Protein AF-A0A496P1X1-F1 (afdb_monomer)

Secondary structure (DSSP, 8-state):
--EEEEE-TTSEEEEEETTEEEEEEEEEEETTEEEEEEEETTS-EEEEEEEETTTEEEEEEE--SS-EEEEEETTEEEEEE-SSS-EEEESTTTT--EEE-

Solvent-accessible surface area (backbone atoms only — not comp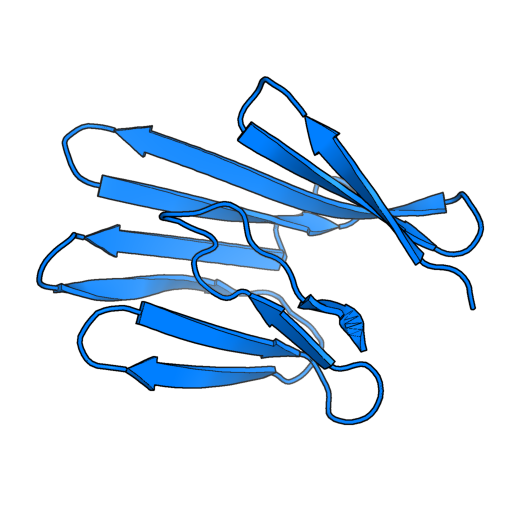arable to full-atom values): 5807 Å² total; per-residue (Å²): 138,58,74,50,76,47,79,46,95,81,50,29,38,41,35,21,50,81,86,39,66,55,35,35,36,45,47,50,76,57,95,80,33,30,35,37,38,33,25,39,69,83,73,45,74,28,36,30,36,41,33,36,95,85,77,52,74,45,79,79,45,78,59,59,94,56,73,62,49,79,50,79,48,101,90,48,49,33,43,36,39,52,90,84,56,35,41,36,43,34,41,64,76,79,68,74,44,75,49,78,87

Mean predicted aligned error: 7.6 Å

Radius of gyration: 13.09 Å; Cα contacts (8 Å, |Δi|>4): 216; chains: 1; bounding box: 28×27×32 Å

pLDDT: mean 73.64, std 12.56, range [48.41, 92.25]

Sequence (101 aa):
MIITVIVNDNFSVNFYKDEELFLYMKRKSKLGKLTGEIYNAKDEPLLKVESFFWLGTKITYQNLEIPFYRKAYFFYERFIMNQKDKIELFFFLAYYRIYWN

Structure (mmCIF, N/CA/C/O backbone):
data_AF-A0A496P1X1-F1
#
_entry.id   AF-A0A496P1X1-F1
#
loop_
_atom_site.group_PDB
_atom_site.id
_atom_site.type_symbol
_atom_site.label_atom_id
_atom_site.label_alt_id
_atom_site.label_comp_id
_atom_site.label_asym_id
_atom_site.label_entity_id
_atom_site.label_seq_id
_atom_site.pdbx_PDB_ins_code
_atom_site.Cartn_x
_atom_site.Cartn_y
_atom_site.Cartn_z
_atom_site.occupancy
_atom_site.B_iso_or_equiv
_atom_site.auth_seq_id
_atom_site.auth_comp_id
_atom_site.auth_asym_id
_atom_site.auth_atom_id
_atom_site.pdbx_PDB_model_num
ATOM 1 N N . MET A 1 1 ? -14.208 -9.788 12.757 1.00 65.00 1 MET A N 1
ATOM 2 C CA . MET A 1 1 ? -13.433 -8.588 12.398 1.00 65.00 1 MET A CA 1
ATOM 3 C C . MET A 1 1 ? -13.926 -8.147 11.040 1.00 65.00 1 MET A C 1
ATOM 5 O O . MET A 1 1 ? -13.835 -8.937 10.107 1.00 65.00 1 MET A O 1
ATOM 9 N N . ILE A 1 2 ? -14.538 -6.969 10.955 1.00 70.62 2 ILE A N 1
ATOM 10 C CA . ILE A 1 2 ? -15.009 -6.426 9.677 1.00 70.62 2 ILE A CA 1
ATOM 11 C C . ILE A 1 2 ? -13.937 -5.465 9.187 1.00 70.62 2 ILE A C 1
ATOM 13 O O . ILE A 1 2 ? -13.489 -4.596 9.936 1.00 70.62 2 ILE A O 1
ATOM 17 N N . ILE A 1 3 ? -13.512 -5.651 7.942 1.00 73.94 3 ILE A N 1
ATOM 18 C CA . ILE A 1 3 ? -12.596 -4.735 7.276 1.00 73.94 3 ILE A CA 1
ATOM 19 C C . ILE A 1 3 ? -13.354 -4.031 6.165 1.00 73.94 3 ILE A C 1
ATOM 21 O O . ILE A 1 3 ? -13.855 -4.669 5.240 1.00 73.94 3 ILE A O 1
ATOM 25 N N . THR A 1 4 ? -13.427 -2.709 6.272 1.00 79.44 4 THR A N 1
ATOM 26 C CA . THR A 1 4 ? -14.041 -1.843 5.268 1.00 79.44 4 THR A CA 1
ATOM 27 C C . THR A 1 4 ? -12.940 -1.260 4.397 1.00 79.44 4 THR A C 1
ATOM 29 O O . THR A 1 4 ? -11.975 -0.681 4.896 1.00 79.44 4 THR A O 1
ATOM 32 N N . VAL A 1 5 ? -13.084 -1.407 3.083 1.00 79.56 5 VAL A N 1
ATOM 33 C CA . VAL A 1 5 ? -12.128 -0.894 2.098 1.00 79.56 5 VAL A CA 1
ATOM 34 C C . VAL A 1 5 ? -12.800 0.212 1.298 1.00 79.56 5 VAL A C 1
ATOM 36 O O . VAL A 1 5 ? -13.833 -0.021 0.674 1.00 79.56 5 VAL A O 1
ATOM 39 N N . ILE A 1 6 ? -12.210 1.408 1.303 1.00 82.19 6 ILE A N 1
ATOM 40 C CA . ILE A 1 6 ? -12.707 2.565 0.549 1.00 82.19 6 ILE A CA 1
ATOM 41 C C . ILE A 1 6 ? -11.692 2.920 -0.535 1.00 82.19 6 ILE A C 1
ATOM 43 O O . ILE A 1 6 ? -10.533 3.201 -0.234 1.00 82.19 6 ILE A O 1
ATOM 47 N N . VAL A 1 7 ? -12.131 2.918 -1.794 1.00 80.81 7 VAL A N 1
ATOM 48 C CA . VAL A 1 7 ? -11.336 3.362 -2.947 1.00 80.81 7 VAL A CA 1
ATOM 49 C C . VAL A 1 7 ? -11.698 4.813 -3.248 1.00 80.81 7 VAL A C 1
ATOM 51 O O . VAL A 1 7 ? -12.865 5.118 -3.465 1.00 80.81 7 VAL A O 1
ATOM 54 N N . ASN A 1 8 ? -10.704 5.699 -3.253 1.00 83.31 8 ASN A N 1
ATOM 55 C CA . ASN A 1 8 ? -10.894 7.132 -3.460 1.00 83.31 8 ASN A CA 1
ATOM 56 C C . ASN A 1 8 ? -10.550 7.550 -4.900 1.00 83.31 8 ASN A C 1
ATOM 58 O O . ASN A 1 8 ? -9.651 6.983 -5.531 1.00 83.31 8 ASN A O 1
ATOM 62 N N . ASP A 1 9 ? -11.169 8.635 -5.370 1.00 81.75 9 ASP A N 1
ATOM 63 C CA . ASP A 1 9 ? -10.957 9.196 -6.717 1.00 81.75 9 ASP A CA 1
ATOM 64 C C . ASP A 1 9 ? -9.520 9.682 -6.962 1.00 81.75 9 ASP A C 1
ATOM 66 O O . ASP A 1 9 ? -9.038 9.722 -8.092 1.00 81.75 9 ASP A O 1
ATOM 70 N N . ASN A 1 10 ? -8.786 10.003 -5.895 1.00 81.56 10 ASN A N 1
ATOM 71 C CA . ASN A 1 10 ? -7.382 10.415 -5.951 1.00 81.56 10 ASN A CA 1
ATOM 72 C C . ASN A 1 10 ? -6.400 9.232 -6.024 1.00 81.56 10 ASN A C 1
ATOM 74 O O . ASN A 1 10 ? -5.221 9.386 -5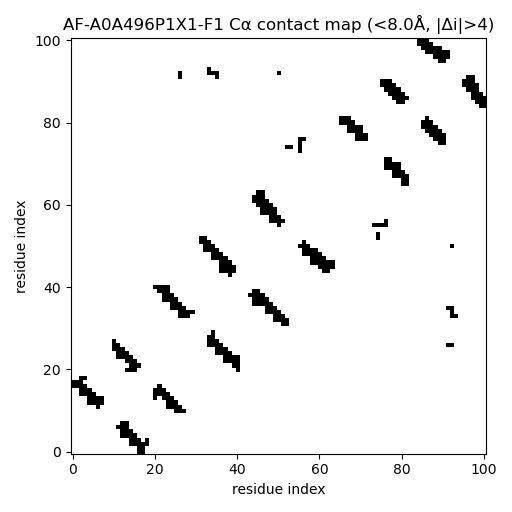.696 1.00 81.56 10 ASN A O 1
ATOM 78 N N . PHE A 1 11 ? -6.879 8.052 -6.426 1.00 78.75 11 PHE A N 1
ATOM 79 C CA . PHE A 1 11 ? -6.076 6.842 -6.576 1.00 78.75 11 PHE A CA 1
ATOM 80 C C . PHE A 1 11 ? -5.439 6.337 -5.274 1.00 78.75 11 PHE A C 1
ATOM 82 O O . PHE A 1 11 ? -4.397 5.670 -5.302 1.00 78.75 11 PHE A O 1
ATOM 89 N N . SER A 1 12 ? -6.070 6.645 -4.141 1.00 83.31 12 SER A N 1
ATOM 90 C CA . SER A 1 12 ? -5.746 6.062 -2.842 1.00 83.31 12 SER A CA 1
ATOM 91 C C . SER A 1 12 ? -6.785 5.029 -2.416 1.00 83.31 12 SER A C 1
ATOM 93 O O . SER A 1 12 ? -7.922 5.043 -2.888 1.00 83.31 12 SER A O 1
ATOM 95 N N . VAL A 1 13 ? -6.389 4.122 -1.527 1.00 83.38 13 VAL A N 1
ATOM 96 C CA . VAL A 1 13 ? -7.283 3.134 -0.913 1.00 83.38 13 VAL A CA 1
ATOM 97 C C . VAL A 1 13 ? -7.067 3.151 0.591 1.00 83.38 13 VAL A C 1
ATOM 99 O O . VAL A 1 13 ? -5.927 3.054 1.041 1.00 83.38 13 VAL A O 1
ATOM 102 N N . ASN A 1 14 ? -8.150 3.247 1.352 1.00 86.31 14 ASN A N 1
ATOM 103 C CA . ASN A 1 14 ? -8.136 3.284 2.809 1.00 86.31 14 ASN A CA 1
ATOM 104 C C . ASN A 1 14 ? -8.718 1.983 3.371 1.00 86.31 14 ASN A C 1
ATOM 106 O O . ASN A 1 14 ? -9.744 1.504 2.886 1.00 86.31 14 ASN A O 1
ATOM 110 N N . PHE A 1 15 ? -8.074 1.440 4.402 1.00 83.62 15 PHE A N 1
ATOM 111 C CA . PHE A 1 15 ? -8.477 0.216 5.083 1.00 83.62 15 PHE A CA 1
ATOM 112 C C . PHE A 1 15 ? -8.868 0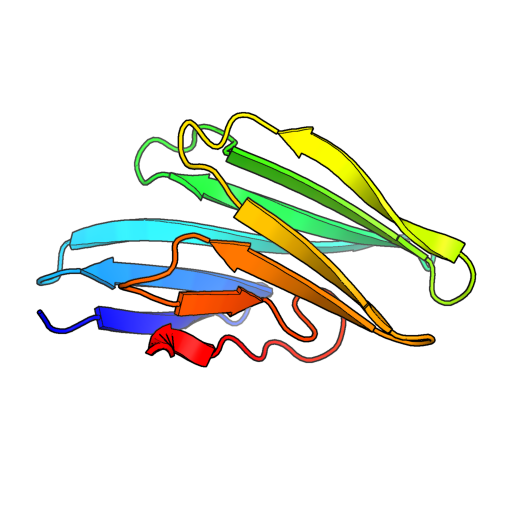.535 6.516 1.00 83.62 15 PHE A C 1
ATOM 114 O O . PHE A 1 15 ? -8.041 0.999 7.305 1.00 83.62 15 PHE A O 1
ATOM 121 N N . TYR A 1 16 ? -10.121 0.248 6.843 1.00 83.50 16 TYR A N 1
ATOM 122 C CA . TYR A 1 16 ? -10.676 0.417 8.174 1.00 83.50 16 TYR A CA 1
ATOM 123 C C . TYR A 1 16 ? -10.902 -0.949 8.801 1.00 83.50 16 TYR A C 1
ATOM 125 O O . TYR A 1 16 ? -11.424 -1.849 8.147 1.00 83.50 16 TYR A O 1
ATOM 133 N N . LYS A 1 17 ? -10.512 -1.105 10.059 1.00 83.31 17 LYS A N 1
ATOM 134 C CA . LYS A 1 17 ? -10.753 -2.285 10.878 1.00 83.31 17 LYS A CA 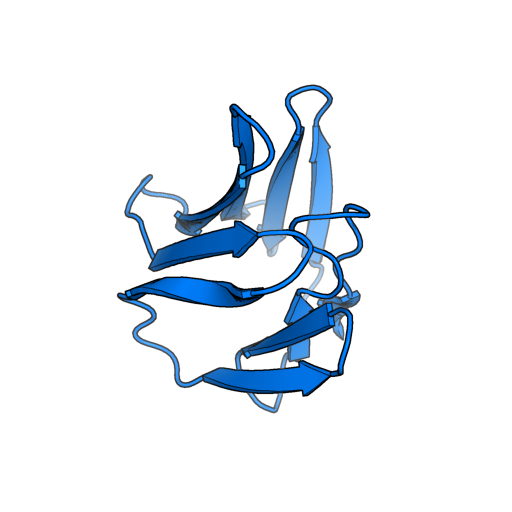1
ATOM 135 C C . LYS A 1 17 ? -11.570 -1.814 12.061 1.00 83.31 17 LYS A C 1
ATOM 137 O O . LYS A 1 17 ? -11.121 -0.931 12.778 1.00 83.31 17 LYS A O 1
ATOM 142 N N . ASP A 1 18 ? -12.754 -2.396 12.227 1.00 87.00 18 ASP A N 1
ATOM 143 C CA . ASP A 1 18 ? -13.667 -2.012 13.307 1.00 87.00 18 ASP A CA 1
ATOM 144 C C . ASP A 1 18 ? -13.897 -0.476 13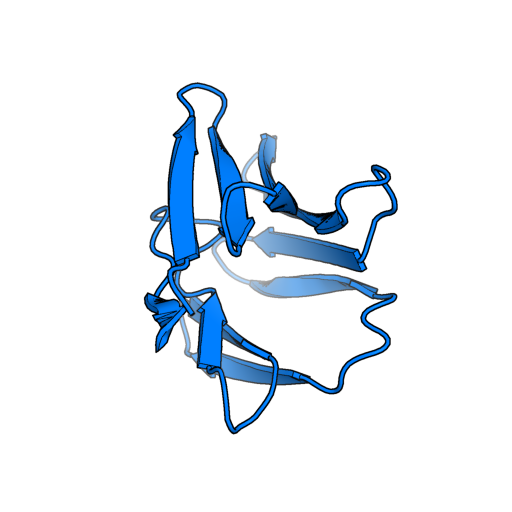.320 1.00 87.00 18 ASP A C 1
ATOM 146 O O . ASP A 1 18 ? -13.812 0.176 14.350 1.00 87.00 18 ASP A O 1
ATOM 150 N N . GLU A 1 19 ? -14.136 0.090 12.124 1.00 87.56 19 GLU A N 1
ATOM 151 C CA . GLU A 1 19 ? -14.331 1.530 11.835 1.00 87.56 19 GLU A CA 1
ATOM 152 C C . GLU A 1 19 ? -13.094 2.438 11.986 1.00 87.56 19 GLU A C 1
ATOM 154 O O . GLU A 1 19 ? -13.128 3.596 11.567 1.00 87.56 19 GLU A O 1
ATOM 159 N N . GLU A 1 20 ? -11.960 1.917 12.454 1.00 87.56 20 GLU A N 1
ATOM 160 C CA . GLU A 1 20 ? -10.714 2.677 12.579 1.00 87.56 20 GLU A CA 1
ATOM 161 C C . GLU A 1 20 ? -9.793 2.473 11.373 1.00 87.56 20 GLU A C 1
ATOM 163 O O . GLU A 1 20 ? -9.496 1.344 10.974 1.00 87.56 20 GLU A O 1
ATOM 168 N N . LEU A 1 21 ? -9.293 3.570 10.791 1.00 86.56 21 LEU A N 1
ATOM 169 C CA . LEU A 1 21 ? -8.271 3.500 9.745 1.00 86.56 21 LEU A CA 1
ATOM 170 C C . LEU A 1 21 ? -7.011 2.864 10.335 1.00 86.56 21 LEU A C 1
ATOM 172 O O . LEU A 1 21 ? -6.447 3.398 11.284 1.00 86.56 21 LEU A O 1
ATOM 176 N N . PHE A 1 22 ? -6.528 1.772 9.746 1.00 82.94 22 PHE A N 1
ATOM 177 C CA . PHE A 1 22 ? -5.287 1.127 10.196 1.00 82.94 22 PHE A CA 1
ATOM 178 C C . PHE A 1 22 ? -4.183 1.161 9.139 1.00 82.94 22 PHE A C 1
ATOM 180 O O . PHE A 1 22 ? -2.997 1.165 9.477 1.00 82.94 22 PHE A O 1
ATOM 187 N N . LEU A 1 23 ? -4.551 1.214 7.858 1.00 85.31 23 LEU A N 1
ATOM 188 C CA . LEU A 1 23 ? -3.610 1.248 6.747 1.00 85.31 23 LEU A CA 1
ATOM 189 C C . LEU A 1 23 ? -4.233 1.986 5.567 1.00 85.31 23 LEU A C 1
ATOM 191 O O . LEU A 1 23 ? -5.432 1.888 5.314 1.00 85.31 23 LEU A O 1
ATOM 195 N N . TYR A 1 24 ? -3.419 2.711 4.814 1.00 86.69 24 TYR A N 1
ATOM 196 C CA . TYR A 1 24 ? -3.853 3.263 3.541 1.00 86.69 24 TYR A CA 1
ATOM 197 C C . TYR A 1 24 ? -2.749 3.176 2.499 1.00 86.69 24 TYR A C 1
ATOM 199 O O . TYR A 1 24 ? -1.567 2.993 2.796 1.00 86.69 24 TYR A O 1
ATOM 207 N N . MET A 1 25 ? -3.150 3.292 1.243 1.00 84.44 25 MET A N 1
ATOM 208 C CA . MET A 1 25 ? -2.262 3.152 0.107 1.00 84.44 25 MET A CA 1
ATOM 209 C C . MET A 1 25 ? -2.456 4.301 -0.865 1.00 84.44 25 MET A C 1
ATOM 211 O O . MET A 1 25 ? -3.574 4.761 -1.079 1.00 84.44 25 MET A O 1
ATOM 215 N N . LYS A 1 26 ? -1.368 4.749 -1.483 1.00 87.44 26 LYS A N 1
ATOM 216 C CA . LYS A 1 26 ? -1.358 5.791 -2.511 1.00 87.44 26 LYS A CA 1
ATOM 217 C C . LYS A 1 26 ? -0.659 5.255 -3.751 1.00 87.44 26 LYS A C 1
ATOM 219 O O . LYS A 1 26 ? 0.419 4.668 -3.659 1.00 87.44 26 LYS A O 1
ATOM 224 N N . ARG A 1 27 ? -1.248 5.498 -4.921 1.00 82.94 27 ARG A N 1
ATOM 225 C CA . ARG A 1 27 ? -0.609 5.247 -6.214 1.00 82.94 27 ARG A CA 1
ATOM 226 C C . ARG A 1 27 ? -0.342 6.565 -6.926 1.00 82.94 27 ARG A C 1
ATOM 228 O O . ARG A 1 27 ? -1.203 7.438 -6.965 1.00 82.94 27 ARG A O 1
ATOM 235 N N . LYS A 1 28 ? 0.825 6.688 -7.555 1.00 82.75 28 LYS A N 1
ATOM 236 C CA . LYS A 1 28 ? 1.135 7.779 -8.486 1.00 82.75 28 LYS A CA 1
ATOM 237 C C . LYS A 1 28 ? 1.659 7.198 -9.796 1.00 82.75 28 LYS A C 1
ATOM 239 O O . LYS A 1 28 ? 2.301 6.151 -9.818 1.00 82.75 28 LYS A O 1
ATOM 244 N N . SER A 1 29 ? 1.377 7.889 -10.893 1.00 76.75 29 SER A N 1
ATOM 245 C CA . SER A 1 29 ? 1.939 7.595 -12.210 1.00 76.75 29 SER A CA 1
ATOM 246 C C . SER A 1 29 ? 2.720 8.814 -12.678 1.00 76.75 29 SER A C 1
ATOM 248 O O . SER A 1 29 ? 2.186 9.924 -12.667 1.00 76.75 29 SER A O 1
ATOM 250 N N . LYS A 1 30 ? 3.985 8.633 -13.061 1.00 76.12 30 LYS A N 1
ATOM 251 C CA . LYS A 1 30 ? 4.817 9.704 -13.619 1.00 76.12 30 LYS A CA 1
ATOM 252 C C . LYS A 1 30 ? 5.761 9.124 -14.668 1.00 76.12 30 LYS A C 1
ATOM 254 O O . LYS A 1 30 ? 6.549 8.243 -14.354 1.00 76.12 30 LYS A O 1
ATOM 259 N N . LEU A 1 31 ? 5.705 9.638 -15.901 1.00 72.88 31 LEU A N 1
ATOM 260 C CA . LEU A 1 31 ? 6.642 9.304 -16.991 1.00 72.88 31 LEU A CA 1
ATOM 261 C C . LEU A 1 31 ? 6.792 7.787 -17.258 1.00 72.88 31 LEU A C 1
ATOM 263 O O . LEU A 1 31 ? 7.901 7.273 -17.346 1.00 72.88 31 LEU A O 1
ATOM 267 N N . GLY A 1 32 ? 5.678 7.046 -17.334 1.00 70.94 32 GLY A N 1
ATOM 268 C CA . GLY A 1 32 ? 5.694 5.594 -17.597 1.00 70.94 32 GLY A CA 1
ATOM 269 C C . GLY A 1 32 ? 6.126 4.724 -16.407 1.00 70.94 32 GLY A C 1
ATOM 270 O O . GLY A 1 32 ? 6.149 3.498 -16.514 1.00 70.94 32 GLY A O 1
ATOM 271 N N . LYS A 1 33 ? 6.426 5.352 -15.266 1.00 77.31 33 LYS A N 1
ATOM 272 C CA . LYS A 1 33 ? 6.714 4.707 -13.988 1.00 77.31 33 LYS A CA 1
ATOM 273 C C . LYS A 1 33 ? 5.493 4.783 -13.080 1.00 77.31 33 LYS A C 1
ATOM 275 O O . LYS A 1 33 ? 4.906 5.852 -12.892 1.00 77.31 33 LYS A O 1
ATOM 280 N N . LEU A 1 34 ? 5.141 3.650 -12.489 1.00 80.69 34 LEU A N 1
ATOM 281 C CA . LEU A 1 34 ? 4.090 3.546 -11.487 1.00 80.69 34 LEU 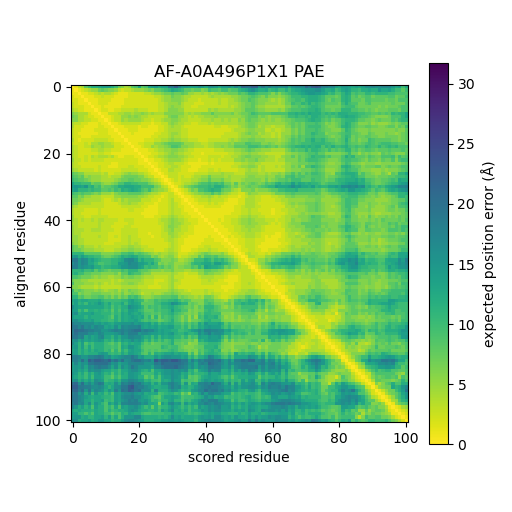A CA 1
ATOM 282 C C . LEU A 1 34 ? 4.741 3.434 -10.115 1.00 80.69 34 LEU A C 1
ATOM 284 O O . LEU A 1 34 ? 5.565 2.552 -9.894 1.00 80.69 34 LEU A O 1
ATOM 288 N N . THR A 1 35 ? 4.382 4.314 -9.190 1.00 82.88 35 THR A N 1
ATOM 289 C CA . THR A 1 35 ? 4.843 4.238 -7.804 1.00 82.88 35 THR A CA 1
ATOM 290 C C . THR A 1 35 ? 3.673 3.929 -6.893 1.00 82.88 35 THR A C 1
ATOM 292 O O . THR A 1 35 ? 2.573 4.461 -7.062 1.00 82.88 35 THR A O 1
ATOM 295 N N . GLY A 1 36 ? 3.919 3.067 -5.922 1.00 83.31 36 GLY A N 1
ATOM 296 C CA . GLY A 1 36 ? 2.939 2.628 -4.953 1.00 83.31 36 GLY A CA 1
ATOM 297 C C . GLY A 1 36 ? 3.512 2.764 -3.558 1.00 83.31 36 GLY A C 1
ATOM 298 O O . GLY A 1 36 ? 4.649 2.370 -3.309 1.00 83.31 36 GLY A O 1
ATOM 299 N N . GLU A 1 37 ? 2.736 3.348 -2.663 1.00 86.75 37 GLU A N 1
ATOM 300 C CA . GLU A 1 37 ? 3.155 3.681 -1.309 1.00 86.75 37 GLU A CA 1
ATOM 301 C C . GLU A 1 37 ? 2.094 3.158 -0.339 1.00 86.75 37 GLU A C 1
ATOM 303 O O . GLU A 1 37 ? 0.900 3.364 -0.559 1.00 86.75 37 GLU A O 1
ATOM 308 N N . ILE A 1 38 ? 2.524 2.472 0.716 1.00 84.75 38 ILE A N 1
ATOM 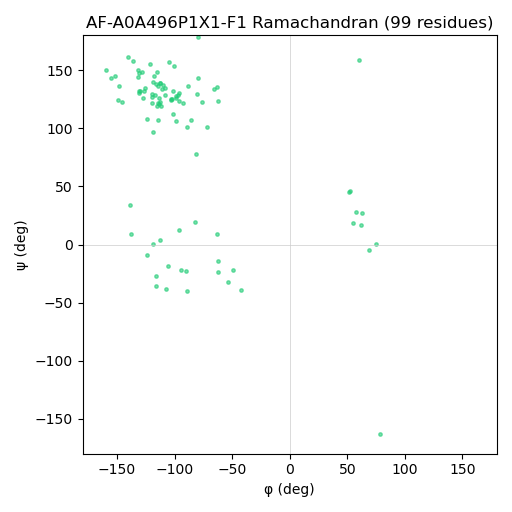309 C CA . ILE A 1 38 ? 1.675 1.992 1.808 1.00 84.75 38 ILE A CA 1
ATOM 310 C C . ILE A 1 38 ? 2.088 2.718 3.077 1.00 84.75 38 ILE A C 1
ATOM 312 O O . ILE A 1 38 ? 3.284 2.834 3.357 1.00 84.75 38 ILE A O 1
ATOM 316 N N . TYR A 1 39 ? 1.099 3.153 3.843 1.00 87.94 39 TYR A N 1
ATOM 317 C CA . TYR A 1 39 ? 1.258 3.902 5.077 1.00 87.94 39 TYR A CA 1
ATOM 318 C C . TYR A 1 39 ? 0.392 3.301 6.177 1.00 87.94 39 TYR A C 1
ATOM 320 O O . TYR A 1 39 ? -0.679 2.756 5.901 1.00 87.94 39 TYR A O 1
ATOM 328 N N . ASN A 1 40 ? 0.833 3.430 7.424 1.00 87.62 40 ASN A N 1
ATOM 329 C CA . ASN A 1 40 ? -0.046 3.194 8.565 1.00 87.62 40 ASN A CA 1
ATOM 330 C C . ASN A 1 40 ? -0.948 4.417 8.827 1.00 87.62 40 ASN A C 1
ATOM 332 O O . ASN A 1 40 ? -0.844 5.453 8.170 1.00 87.62 40 ASN A O 1
ATOM 336 N N . ALA A 1 41 ? -1.823 4.304 9.824 1.00 88.94 41 ALA A N 1
ATOM 337 C CA . ALA A 1 41 ? -2.715 5.384 10.249 1.00 88.94 41 ALA A CA 1
ATOM 338 C C . ALA A 1 41 ? -2.003 6.649 10.776 1.00 88.94 41 ALA A C 1
ATOM 340 O O . ALA A 1 41 ? -2.639 7.688 10.910 1.00 88.94 41 ALA A O 1
ATOM 341 N N . LYS A 1 42 ? -0.698 6.572 11.074 1.00 91.81 42 LYS A N 1
ATOM 342 C CA . LYS A 1 42 ? 0.136 7.687 11.555 1.00 91.81 42 LYS A CA 1
ATOM 343 C C . LYS A 1 42 ? 0.919 8.377 10.431 1.00 91.81 42 LYS A C 1
ATOM 345 O O . LYS A 1 42 ? 1.851 9.121 10.713 1.00 91.81 42 LYS A O 1
ATOM 350 N N . ASP A 1 43 ? 0.582 8.097 9.170 1.00 92.06 43 ASP A N 1
ATOM 351 C CA . ASP A 1 43 ? 1.296 8.581 7.979 1.00 92.06 43 ASP A CA 1
ATOM 352 C C . ASP A 1 43 ? 2.758 8.112 7.869 1.00 92.06 43 ASP A C 1
ATOM 354 O O . ASP A 1 43 ? 3.534 8.628 7.057 1.00 92.06 43 ASP A O 1
ATOM 358 N N . GLU A 1 44 ? 3.149 7.083 8.620 1.00 92.25 44 GLU A N 1
ATOM 359 C CA . GLU A 1 44 ? 4.488 6.514 8.519 1.00 92.25 44 GLU A CA 1
ATOM 360 C C . GLU A 1 44 ? 4.540 5.568 7.311 1.00 92.25 44 GLU A C 1
ATOM 362 O O . GLU A 1 44 ? 3.669 4.699 7.160 1.00 92.25 44 GLU A O 1
ATOM 367 N N . PRO A 1 45 ? 5.536 5.713 6.417 1.00 90.12 45 PRO A N 1
ATOM 368 C CA . PRO A 1 45 ? 5.669 4.817 5.284 1.00 90.12 45 PRO A CA 1
ATOM 369 C C . PRO A 1 45 ? 6.007 3.412 5.785 1.00 90.12 45 PRO A C 1
ATOM 371 O O . PRO A 1 45 ? 6.913 3.229 6.591 1.00 90.12 45 PRO A O 1
ATOM 374 N N . LEU A 1 46 ? 5.312 2.412 5.252 1.00 85.19 46 LEU A N 1
ATOM 375 C CA . LEU A 1 46 ? 5.562 0.997 5.525 1.00 85.19 46 LEU A CA 1
ATOM 376 C C . LEU A 1 46 ? 6.205 0.301 4.327 1.00 85.19 46 LEU A C 1
ATOM 378 O O . LEU A 1 46 ? 7.094 -0.532 4.483 1.00 85.19 46 LEU A O 1
ATOM 382 N N . LEU A 1 47 ? 5.784 0.647 3.113 1.00 84.31 47 LEU A N 1
ATOM 383 C CA . LEU A 1 47 ? 6.316 0.063 1.886 1.00 84.31 47 LEU A CA 1
ATOM 384 C C . LEU A 1 47 ? 6.277 1.097 0.768 1.00 84.31 47 LEU A C 1
ATOM 386 O O . LEU A 1 47 ? 5.273 1.783 0.586 1.00 84.31 47 LEU A O 1
ATOM 390 N N . LYS A 1 48 ? 7.354 1.182 -0.011 1.00 87.62 48 LYS A N 1
ATOM 391 C CA . LYS A 1 48 ? 7.362 1.912 -1.279 1.00 87.62 48 LYS A CA 1
ATOM 392 C C . LYS A 1 48 ? 7.859 0.997 -2.377 1.00 87.62 48 LYS A C 1
ATOM 394 O O . LYS A 1 48 ? 8.876 0.315 -2.231 1.00 87.62 48 LYS A O 1
ATOM 399 N N . VAL A 1 49 ? 7.122 0.995 -3.475 1.00 81.69 49 VAL A N 1
ATOM 400 C CA . VAL A 1 49 ? 7.411 0.192 -4.651 1.00 81.69 49 VAL A CA 1
ATOM 401 C C . VAL A 1 49 ? 7.359 1.045 -5.902 1.00 81.69 49 VAL A C 1
ATOM 403 O O . VAL A 1 49 ? 6.575 1.987 -6.019 1.00 81.69 49 VAL A O 1
ATOM 406 N N . GLU A 1 50 ? 8.191 0.683 -6.861 1.00 84.69 50 GLU A N 1
ATOM 407 C CA . GLU A 1 50 ? 8.250 1.302 -8.171 1.00 84.69 50 GLU A CA 1
ATOM 408 C C . GLU A 1 50 ? 8.150 0.212 -9.227 1.00 84.69 50 GLU A C 1
ATOM 410 O O . GLU A 1 50 ? 8.923 -0.741 -9.199 1.00 84.69 50 GLU A O 1
ATOM 415 N N . SER A 1 51 ? 7.214 0.340 -10.160 1.00 76.75 51 SER A N 1
ATOM 416 C CA . SER A 1 51 ? 7.073 -0.574 -11.287 1.00 76.75 51 SER A CA 1
ATOM 417 C C . SER A 1 51 ? 7.253 0.150 -12.604 1.00 76.75 51 SER A C 1
ATOM 419 O O . SER A 1 51 ? 6.768 1.266 -12.814 1.00 76.75 51 SER A O 1
ATOM 421 N N . PHE A 1 52 ? 7.944 -0.542 -13.498 1.00 72.75 52 PHE A N 1
ATOM 422 C CA . PHE A 1 52 ? 8.050 -0.195 -14.899 1.00 72.75 52 PHE A CA 1
ATOM 423 C C . PHE A 1 52 ? 7.396 -1.318 -15.693 1.00 72.75 52 PHE A C 1
ATOM 425 O O . PHE A 1 52 ? 7.637 -2.490 -15.403 1.00 72.75 52 PHE A O 1
ATOM 432 N N . PHE A 1 53 ? 6.623 -0.958 -16.720 1.00 62.59 53 PHE A N 1
ATOM 433 C CA . PHE A 1 53 ? 5.836 -1.889 -17.541 1.00 62.59 53 PHE A CA 1
ATOM 434 C C . PHE A 1 53 ? 6.615 -3.113 -18.071 1.00 62.59 53 PHE A C 1
ATOM 436 O O . PHE A 1 53 ? 5.997 -4.129 -18.363 1.00 62.59 53 PHE A O 1
ATOM 443 N N . TRP A 1 54 ? 7.948 -3.040 -18.150 1.00 61.47 54 TRP A N 1
ATOM 444 C CA . TRP A 1 54 ? 8.811 -4.088 -18.708 1.00 61.47 54 TRP A CA 1
ATOM 445 C C . TRP A 1 54 ? 9.910 -4.600 -17.764 1.00 61.47 54 TRP A C 1
ATOM 447 O O . TRP A 1 54 ? 10.576 -5.574 -18.094 1.00 61.47 54 TRP A O 1
ATOM 457 N N . LEU A 1 55 ? 10.130 -3.957 -16.609 1.00 66.56 55 LEU A N 1
ATOM 458 C CA . LEU A 1 55 ? 11.262 -4.269 -15.713 1.00 66.56 55 LEU A CA 1
ATOM 459 C C . LEU A 1 55 ? 10.822 -4.880 -14.373 1.00 66.56 55 LEU A C 1
ATOM 461 O O . LEU A 1 55 ? 11.654 -5.114 -13.498 1.00 66.56 55 LEU A O 1
ATOM 465 N N . GLY A 1 56 ? 9.521 -5.133 -14.203 1.00 70.75 56 GLY A N 1
ATOM 466 C CA . GLY A 1 56 ? 8.952 -5.643 -12.957 1.00 70.75 56 GLY A CA 1
ATOM 467 C C . GLY A 1 56 ? 8.796 -4.557 -11.893 1.00 70.75 56 GLY A C 1
ATOM 468 O O . GLY A 1 56 ? 8.779 -3.360 -12.200 1.00 70.75 56 GLY A O 1
ATOM 469 N N . THR A 1 57 ? 8.628 -4.970 -10.635 1.00 76.75 57 THR A N 1
ATOM 470 C CA . THR A 1 57 ? 8.494 -4.048 -9.500 1.00 76.75 57 THR A CA 1
ATOM 471 C C . THR A 1 57 ? 9.720 -4.129 -8.595 1.00 76.75 57 THR A C 1
ATOM 473 O O . THR A 1 57 ? 10.205 -5.200 -8.227 1.00 76.75 57 THR A O 1
ATOM 476 N N . LYS A 1 58 ? 10.226 -2.964 -8.209 1.00 79.94 58 LYS A N 1
ATOM 477 C CA . LYS A 1 58 ? 11.329 -2.784 -7.273 1.00 79.94 58 LYS A CA 1
ATOM 478 C C . LYS A 1 58 ? 10.786 -2.238 -5.959 1.00 79.94 58 LYS A C 1
ATOM 480 O O . LYS A 1 58 ? 10.102 -1.218 -5.953 1.00 79.94 58 LYS A O 1
ATOM 485 N N . ILE A 1 59 ? 11.127 -2.883 -4.848 1.00 82.12 59 ILE A N 1
ATOM 486 C CA . ILE A 1 59 ? 10.923 -2.321 -3.508 1.00 82.12 59 ILE A CA 1
ATOM 487 C C . ILE A 1 59 ? 12.015 -1.272 -3.284 1.00 82.12 59 ILE A C 1
ATOM 489 O O . ILE A 1 59 ? 13.201 -1.575 -3.408 1.00 82.12 59 ILE A O 1
ATOM 493 N N . THR A 1 60 ? 11.623 -0.035 -2.998 1.00 87.81 60 THR A N 1
ATOM 494 C CA . THR A 1 60 ? 12.550 1.079 -2.736 1.00 87.81 60 THR A CA 1
ATOM 495 C C . THR A 1 60 ? 12.621 1.454 -1.265 1.00 87.81 60 THR A C 1
ATOM 497 O O . THR A 1 60 ? 13.584 2.090 -0.847 1.00 87.81 60 THR A O 1
ATOM 500 N N . TYR A 1 61 ? 11.629 1.045 -0.477 1.00 89.06 61 TYR A N 1
ATOM 501 C CA . TYR A 1 61 ? 11.607 1.215 0.968 1.00 89.06 61 TYR A CA 1
ATOM 502 C C . TYR A 1 61 ? 10.714 0.151 1.602 1.00 89.06 61 TYR A C 1
ATOM 504 O O . TYR A 1 61 ? 9.661 -0.171 1.048 1.00 89.06 61 TYR A O 1
ATOM 512 N N . GLN A 1 62 ? 11.108 -0.346 2.772 1.00 85.00 62 GLN A N 1
ATOM 513 C CA . GLN A 1 62 ? 10.347 -1.320 3.542 1.00 85.00 62 GLN A CA 1
ATOM 514 C C . GLN A 1 62 ? 10.602 -1.127 5.038 1.00 85.00 62 GLN A C 1
ATOM 5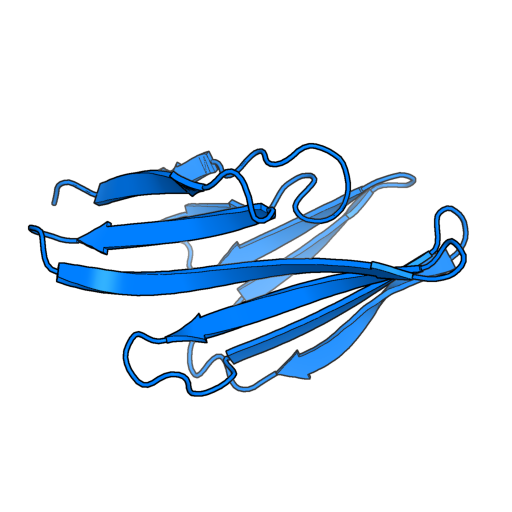16 O O . GLN A 1 62 ? 11.741 -1.198 5.486 1.00 85.00 62 GLN A O 1
ATOM 521 N N . ASN A 1 63 ? 9.520 -0.940 5.785 1.00 85.69 63 ASN A N 1
ATOM 522 C CA . ASN A 1 63 ? 9.458 -0.937 7.244 1.00 85.69 63 ASN A CA 1
ATOM 523 C C . ASN A 1 63 ? 8.205 -1.683 7.730 1.00 85.69 63 ASN A C 1
ATOM 525 O O . ASN A 1 63 ? 7.546 -1.316 8.697 1.00 85.69 63 ASN A O 1
ATOM 529 N N . LEU A 1 64 ? 7.820 -2.720 6.989 1.00 72.62 64 LEU A N 1
ATOM 530 C CA . LEU A 1 64 ? 6.813 -3.655 7.451 1.00 72.62 64 LEU A CA 1
ATOM 531 C C . LEU A 1 64 ? 7.473 -4.479 8.562 1.00 72.62 64 LEU A C 1
ATOM 533 O O . LEU A 1 64 ? 8.220 -5.409 8.272 1.00 72.62 64 LEU A O 1
ATOM 537 N N . GLU A 1 65 ? 7.180 -4.158 9.824 1.00 72.00 65 GLU A N 1
ATOM 538 C CA . GLU A 1 65 ? 7.513 -4.977 11.011 1.00 72.00 65 GLU A CA 1
ATOM 539 C C . GLU A 1 65 ? 6.804 -6.352 11.000 1.00 72.00 65 GLU A C 1
ATOM 541 O O . GLU A 1 65 ? 6.820 -7.106 11.970 1.00 72.00 65 GLU A O 1
ATOM 546 N N . ILE A 1 66 ? 6.164 -6.686 9.878 1.00 68.12 66 ILE A N 1
ATOM 547 C CA . ILE A 1 66 ? 5.412 -7.900 9.622 1.00 68.12 66 ILE A CA 1
ATOM 548 C C . ILE A 1 66 ? 6.079 -8.606 8.437 1.00 68.12 66 ILE A C 1
ATOM 550 O O . ILE A 1 66 ? 6.285 -7.984 7.387 1.00 68.12 66 ILE A O 1
ATOM 554 N N . PRO A 1 67 ? 6.389 -9.909 8.552 1.00 64.94 67 PRO A N 1
ATOM 555 C CA . PRO A 1 67 ? 6.921 -10.666 7.435 1.00 64.94 67 PRO A CA 1
ATOM 556 C C . PRO A 1 67 ? 5.902 -10.725 6.294 1.00 64.94 67 PRO A C 1
ATOM 558 O O . PRO A 1 67 ? 4.714 -11.005 6.484 1.00 64.94 67 PRO A O 1
ATOM 561 N N . PHE A 1 68 ? 6.387 -10.508 5.078 1.00 70.56 68 PHE A N 1
ATOM 562 C CA . PHE A 1 68 ? 5.612 -10.695 3.862 1.00 70.56 68 PHE A CA 1
ATOM 563 C C . PHE A 1 68 ? 6.450 -11.416 2.818 1.00 70.56 68 PHE A C 1
ATOM 565 O O . PHE A 1 68 ? 7.681 -11.389 2.848 1.00 70.56 68 PHE A O 1
ATOM 572 N N . TYR A 1 69 ? 5.769 -12.047 1.869 1.00 70.69 69 TYR A N 1
ATOM 573 C CA . TYR A 1 69 ? 6.417 -12.672 0.729 1.00 70.69 69 TYR A CA 1
ATOM 574 C C . TYR A 1 69 ? 5.966 -12.028 -0.573 1.00 70.69 69 TYR A C 1
ATOM 576 O O . TYR A 1 69 ? 4.816 -11.615 -0.742 1.00 70.69 69 TYR A O 1
ATOM 584 N N . ARG A 1 70 ? 6.909 -11.946 -1.510 1.00 73.81 70 ARG A N 1
ATOM 585 C CA . ARG A 1 70 ? 6.684 -11.444 -2.860 1.00 73.81 70 ARG A CA 1
ATOM 586 C C . ARG A 1 70 ? 6.599 -12.618 -3.819 1.00 73.81 70 ARG A C 1
ATOM 588 O O . ARG A 1 70 ? 7.539 -13.403 -3.916 1.00 73.81 70 ARG A O 1
ATOM 595 N N . LYS A 1 71 ? 5.502 -12.714 -4.565 1.00 72.62 71 LYS A N 1
ATOM 596 C CA . LYS A 1 71 ? 5.349 -13.677 -5.657 1.00 72.62 71 LYS A CA 1
ATOM 597 C C . LYS A 1 71 ? 5.245 -12.925 -6.978 1.00 72.62 71 LYS A C 1
ATOM 599 O O . LYS A 1 71 ? 4.230 -12.286 -7.247 1.00 72.62 71 LYS A O 1
ATOM 604 N N . ALA A 1 72 ? 6.308 -12.983 -7.773 1.00 63.53 72 ALA A N 1
ATOM 605 C CA . ALA A 1 72 ? 6.366 -12.348 -9.082 1.00 63.53 72 ALA A CA 1
ATOM 606 C C . ALA A 1 72 ? 5.828 -13.286 -10.172 1.00 63.53 72 ALA A C 1
ATOM 608 O O . ALA A 1 72 ? 6.141 -14.475 -10.197 1.00 63.53 72 ALA A O 1
ATOM 609 N N . TYR A 1 73 ? 5.024 -12.731 -11.068 1.00 64.56 73 TYR A N 1
ATOM 610 C CA . TYR A 1 73 ? 4.564 -13.323 -12.318 1.00 64.56 73 TYR A CA 1
ATOM 611 C C . TYR A 1 73 ? 5.013 -12.396 -13.455 1.00 64.56 73 TYR A C 1
ATOM 613 O O . TYR A 1 73 ? 5.200 -11.203 -13.226 1.00 64.56 73 TYR A O 1
ATOM 621 N N . PHE A 1 74 ? 5.164 -12.924 -14.675 1.00 55.22 74 PHE A N 1
ATOM 622 C CA . PHE A 1 74 ? 5.711 -12.196 -15.837 1.00 55.22 74 PHE A CA 1
ATOM 623 C C . PHE A 1 74 ? 5.210 -10.746 -15.992 1.00 55.22 74 PHE A C 1
ATOM 625 O O . PHE A 1 74 ? 6.001 -9.869 -16.319 1.00 55.22 74 PHE A O 1
ATOM 632 N N . PHE A 1 75 ? 3.926 -10.484 -15.719 1.00 53.47 75 PHE A N 1
ATOM 633 C CA . PHE A 1 75 ? 3.304 -9.164 -15.897 1.00 53.47 75 PHE A CA 1
ATOM 634 C C . PHE A 1 75 ? 2.762 -8.545 -14.598 1.00 53.47 75 PHE A C 1
ATOM 636 O O . PHE A 1 75 ? 2.152 -7.478 -14.639 1.00 53.47 75 PHE A O 1
ATOM 643 N N . TYR A 1 76 ? 2.893 -9.220 -13.450 1.00 60.97 76 TYR A N 1
ATOM 644 C CA . TYR A 1 76 ? 2.314 -8.742 -12.190 1.00 60.97 76 TYR A CA 1
ATOM 645 C C . TYR A 1 76 ? 2.985 -9.358 -10.962 1.00 60.97 76 TYR A C 1
ATOM 647 O O . TYR A 1 76 ? 3.424 -10.501 -10.976 1.00 60.97 76 TYR A O 1
ATOM 655 N N . GLU A 1 77 ? 3.008 -8.627 -9.852 1.00 63.44 77 GLU A N 1
ATOM 656 C CA . GLU A 1 77 ? 3.521 -9.120 -8.572 1.00 63.44 77 GLU A CA 1
ATOM 657 C C . GLU A 1 77 ? 2.398 -9.182 -7.535 1.00 63.44 77 GLU A C 1
ATOM 659 O O . GLU A 1 77 ? 1.450 -8.396 -7.585 1.00 63.44 77 GLU A O 1
ATOM 664 N N . ARG A 1 78 ? 2.495 -10.144 -6.614 1.00 69.50 78 ARG A N 1
ATOM 665 C CA . ARG A 1 78 ? 1.667 -10.230 -5.409 1.00 69.50 78 ARG A CA 1
ATOM 666 C C . ARG A 1 78 ? 2.556 -10.007 -4.198 1.00 69.50 78 ARG A C 1
ATOM 668 O O . ARG A 1 78 ? 3.534 -10.736 -4.018 1.00 69.50 78 ARG A O 1
ATOM 675 N N . PHE A 1 79 ? 2.183 -9.051 -3.362 1.00 67.38 79 PHE A N 1
ATOM 676 C CA . PHE A 1 79 ? 2.719 -8.922 -2.010 1.00 67.38 79 PHE A CA 1
ATOM 677 C C . PHE A 1 79 ? 1.716 -9.551 -1.069 1.00 67.38 79 PHE A C 1
ATOM 679 O O . PHE A 1 79 ? 0.533 -9.224 -1.152 1.00 67.38 79 PHE A O 1
ATOM 686 N N . ILE A 1 80 ? 2.186 -10.485 -0.250 1.00 69.38 80 ILE A N 1
ATOM 687 C CA . ILE A 1 80 ? 1.326 -11.260 0.626 1.00 69.38 80 ILE A CA 1
ATOM 688 C C . ILE A 1 80 ? 1.817 -11.087 2.052 1.00 69.38 80 ILE A C 1
ATOM 690 O O . ILE A 1 80 ? 2.885 -11.582 2.418 1.00 69.38 80 ILE A O 1
ATOM 694 N N . MET A 1 81 ? 1.039 -10.332 2.819 1.00 67.44 81 MET A N 1
ATOM 695 C CA . MET A 1 81 ? 1.309 -10.015 4.217 1.00 67.44 81 MET A CA 1
ATOM 696 C C . MET A 1 81 ? 0.593 -11.045 5.096 1.00 67.44 81 MET A C 1
ATOM 698 O O . MET A 1 81 ? -0.620 -11.154 4.987 1.00 67.44 81 MET A O 1
ATOM 702 N N . ASN A 1 82 ? 1.342 -11.774 5.938 1.00 60.31 82 ASN A N 1
ATOM 703 C CA . ASN A 1 82 ? 0.859 -12.807 6.875 1.00 60.31 82 ASN A CA 1
ATOM 704 C C . ASN A 1 82 ? 0.117 -14.025 6.238 1.00 60.31 82 ASN A C 1
ATOM 706 O O . ASN A 1 82 ? -0.341 -13.989 5.099 1.00 60.31 82 ASN A O 1
ATOM 710 N N . GLN A 1 83 ? 0.053 -15.165 6.946 1.00 53.94 83 GLN A N 1
ATOM 711 C CA . GLN A 1 83 ? -0.629 -16.395 6.482 1.00 53.94 83 GLN A CA 1
ATOM 712 C C . GLN A 1 83 ? -2.082 -16.524 6.974 1.00 53.94 83 GLN A C 1
ATOM 714 O O . GLN A 1 83 ? -2.849 -17.261 6.359 1.00 53.94 83 GLN A O 1
ATOM 719 N N . LYS A 1 84 ? -2.455 -15.841 8.069 1.00 53.16 84 LYS A N 1
ATOM 720 C CA . LYS A 1 84 ? -3.805 -15.909 8.666 1.00 53.16 84 LYS A CA 1
ATOM 721 C C . LYS A 1 84 ? -4.793 -14.887 8.092 1.00 53.16 84 LYS A C 1
ATOM 723 O O . LYS A 1 84 ? -5.929 -15.265 7.858 1.00 53.16 84 LYS A O 1
ATOM 728 N N . ASP A 1 85 ? -4.335 -13.660 7.844 1.00 52.28 85 ASP A N 1
ATOM 729 C CA . ASP A 1 85 ? -5.093 -12.578 7.202 1.00 52.28 85 ASP A CA 1
ATOM 730 C C . ASP A 1 85 ? -4.342 -12.216 5.923 1.00 52.28 85 ASP A C 1
ATOM 732 O O . ASP A 1 85 ? -3.307 -11.547 5.970 1.00 52.28 85 ASP A O 1
ATOM 736 N N . LYS A 1 86 ? -4.768 -12.762 4.787 1.00 54.53 86 LYS A N 1
ATOM 737 C CA . LYS A 1 86 ? -3.972 -12.696 3.562 1.00 54.53 86 LYS A CA 1
ATOM 738 C C . LYS A 1 86 ? -4.338 -11.433 2.801 1.00 54.53 86 LYS A C 1
ATOM 740 O O . LYS A 1 86 ? -5.321 -11.402 2.066 1.00 54.53 86 LYS A O 1
ATOM 745 N N . ILE A 1 87 ? -3.505 -10.407 2.917 1.00 56.16 87 ILE A N 1
ATOM 746 C CA . ILE A 1 87 ? -3.629 -9.223 2.064 1.00 56.16 87 ILE A CA 1
ATOM 747 C C . ILE A 1 87 ? -2.866 -9.507 0.782 1.00 56.16 87 ILE A C 1
ATOM 749 O O . ILE A 1 87 ? -1.635 -9.530 0.794 1.00 56.16 87 ILE A O 1
ATOM 753 N N . GLU A 1 88 ? -3.575 -9.733 -0.321 1.00 59.16 88 GLU A N 1
ATOM 754 C CA . GLU A 1 88 ? -2.941 -9.855 -1.628 1.00 59.16 88 GLU A CA 1
ATOM 755 C C . GLU A 1 88 ? -3.051 -8.531 -2.382 1.00 59.16 88 GLU A C 1
ATOM 757 O O . GLU A 1 88 ? -4.101 -8.159 -2.915 1.00 59.16 88 GLU A O 1
ATOM 762 N N . LEU A 1 89 ? -1.922 -7.833 -2.477 1.00 58.91 89 LEU A N 1
ATOM 763 C CA . LEU A 1 89 ? -1.791 -6.663 -3.339 1.00 58.91 89 LEU A CA 1
ATOM 764 C C . LEU A 1 89 ? -1.515 -7.137 -4.757 1.00 58.91 89 LEU A C 1
ATOM 766 O O . LEU A 1 89 ? -0.376 -7.163 -5.219 1.00 58.91 89 LEU A O 1
ATOM 770 N N . PHE A 1 90 ? -2.568 -7.576 -5.432 1.00 52.44 90 PHE A N 1
ATOM 771 C CA . PHE A 1 90 ? -2.518 -7.798 -6.864 1.00 52.44 90 PHE A CA 1
ATOM 772 C C . PHE A 1 90 ? -2.672 -6.481 -7.583 1.00 52.44 90 PHE A C 1
ATOM 774 O O . PHE A 1 90 ? -3.483 -5.656 -7.193 1.00 52.44 90 PHE A O 1
ATOM 781 N N . PHE A 1 91 ? -1.975 -6.291 -8.698 1.00 56.91 91 PHE A N 1
ATOM 782 C CA . PHE A 1 91 ? -2.308 -5.183 -9.590 1.00 56.91 91 PHE A CA 1
ATOM 783 C C . PHE A 1 91 ? -2.314 -3.792 -8.918 1.00 56.91 91 PHE A C 1
ATOM 785 O O . PHE A 1 91 ? -2.899 -2.866 -9.475 1.00 56.91 91 PHE A O 1
ATOM 792 N N . PHE A 1 92 ? -1.678 -3.620 -7.751 1.00 52.22 92 PHE A N 1
ATOM 793 C CA . PHE A 1 92 ? -1.729 -2.389 -6.952 1.00 52.22 92 PHE A CA 1
ATOM 794 C C . PHE A 1 92 ? -1.346 -1.154 -7.779 1.00 52.22 92 PHE A C 1
ATOM 796 O O . PHE A 1 92 ? -1.899 -0.069 -7.628 1.00 52.22 92 PHE A O 1
ATOM 803 N N . LEU A 1 93 ? -0.445 -1.358 -8.735 1.00 56.34 93 LEU A N 1
ATOM 804 C CA . LEU A 1 93 ? 0.050 -0.325 -9.626 1.00 56.34 93 LEU A CA 1
ATOM 805 C C . LEU A 1 93 ? -0.772 -0.189 -10.923 1.00 56.34 93 LEU A C 1
ATOM 807 O O . LEU A 1 93 ? -0.768 0.885 -11.518 1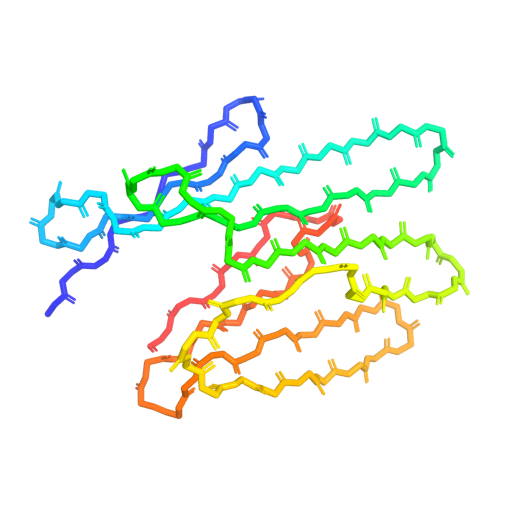.00 56.34 93 LEU A O 1
ATOM 811 N N . ALA A 1 94 ? -1.510 -1.216 -11.354 1.00 54.62 94 ALA A N 1
ATOM 812 C CA . ALA A 1 94 ? -2.142 -1.262 -12.679 1.00 54.62 94 ALA A CA 1
ATOM 813 C C . ALA A 1 94 ? -3.686 -1.307 -12.680 1.00 54.62 94 ALA A C 1
ATOM 815 O O . ALA A 1 94 ? -4.281 -0.696 -13.560 1.00 54.62 94 ALA A O 1
ATOM 816 N N . TYR A 1 95 ? -4.347 -1.976 -11.721 1.00 55.97 95 TYR A N 1
ATOM 817 C CA . TYR A 1 95 ? -5.801 -2.238 -11.778 1.00 55.97 95 TYR A CA 1
ATOM 818 C C . TYR A 1 95 ? -6.578 -2.052 -10.456 1.00 55.97 95 TYR A C 1
ATOM 820 O O . TYR A 1 95 ? -7.750 -2.413 -10.416 1.00 55.97 95 TYR A O 1
ATOM 828 N N . TYR A 1 96 ? -5.987 -1.498 -9.387 1.00 54.25 96 TYR A N 1
ATOM 829 C CA . TYR A 1 96 ? -6.699 -1.172 -8.126 1.00 54.25 96 TYR A CA 1
ATOM 830 C C . TYR A 1 96 ? -7.404 -2.351 -7.425 1.00 54.25 96 TYR A C 1
ATOM 832 O O . TYR A 1 96 ? -8.403 -2.156 -6.737 1.00 54.25 96 TYR A O 1
ATOM 840 N N . ARG A 1 97 ? -6.924 -3.590 -7.583 1.00 52.75 97 ARG A N 1
ATOM 841 C CA . ARG A 1 97 ? -7.589 -4.760 -6.986 1.00 52.75 97 ARG A CA 1
ATOM 842 C C . ARG A 1 97 ? -6.882 -5.217 -5.726 1.00 52.75 97 ARG A C 1
ATOM 844 O O . ARG A 1 97 ? -5.780 -5.740 -5.795 1.00 52.75 97 ARG A O 1
ATOM 851 N N . ILE A 1 98 ? -7.534 -5.066 -4.584 1.00 53.84 98 ILE A N 1
ATOM 852 C CA . ILE A 1 98 ? -7.005 -5.556 -3.314 1.00 53.84 98 ILE A CA 1
ATOM 853 C C . ILE A 1 98 ? -7.927 -6.667 -2.838 1.00 53.84 98 ILE A C 1
ATOM 855 O O . ILE A 1 98 ? -9.129 -6.459 -2.702 1.00 53.84 98 ILE A O 1
ATOM 859 N N . TYR A 1 99 ? -7.360 -7.858 -2.657 1.00 56.78 99 TYR A N 1
ATOM 860 C CA . TYR A 1 99 ? -8.081 -9.014 -2.141 1.00 56.78 99 TYR A CA 1
ATOM 861 C C . TYR A 1 99 ? -7.699 -9.196 -0.677 1.00 56.78 99 TYR A C 1
ATOM 863 O O . TYR A 1 99 ? -6.512 -9.285 -0.352 1.00 56.78 99 TYR A O 1
ATOM 871 N N . TRP A 1 100 ? -8.715 -9.226 0.181 1.00 48.41 100 TRP A N 1
ATOM 872 C CA . TRP A 1 100 ? -8.581 -9.500 1.603 1.00 48.41 100 TRP A CA 1
ATOM 873 C C . TRP A 1 100 ? -9.337 -10.786 1.925 1.00 48.41 100 TRP A C 1
ATOM 875 O O . TRP A 1 100 ? -10.502 -10.906 1.543 1.00 48.41 100 TRP A O 1
ATOM 885 N N . ASN A 1 101 ? -8.678 -11.726 2.603 1.00 48.84 101 ASN A N 1
ATOM 886 C CA . ASN A 1 101 ? -9.294 -12.937 3.143 1.00 48.84 101 ASN A CA 1
ATOM 887 C C . ASN A 1 101 ? -8.875 -13.114 4.600 1.00 48.84 101 ASN A C 1
ATOM 889 O O . ASN A 1 101 ? -7.644 -13.043 4.843 1.00 48.84 101 ASN A O 1
#

Foldseek 3Di:
DDWDWDQDPQLKIFIDDPNHTAKIKHWDDDPQKIKIWIAGPVRHTAWIWIDHQQPGIDTPDHDPPFDWDWDDDRGWIWIFTDDPWTWTCTCSRHDVDTDTD

Nearest PDB structures (foldseek):
  2ol6-assembly1_O  TM=4.086E-01  e=3.847E-01  Borreliella burgdorferi
  3c5n-assembly2_B  TM=5.187E-01  e=1.763E+00  Homo sapiens
  4pso-assembly1_A  TM=3.856E-01  e=4.085E+00  Aeropyrum pernix K1
  4pso-assembly2_G  TM=3.779E-01  e=8.980E+00  Aeropyrum pernix K1